Protein AF-A0A839ZF86-F1 (afdb_monomer_lite)

Secondary structure (DSSP, 8-state):
-HHHHHHHHHHHHHHHHHHHHS---HHHHHHHHHHHHHSSHHHHHHHHHHHHHHHS--HHHHHHHHHHHHHHHHHHTT--HHHHHHHHHHH-TT----TT--HHHHHHHHHHH--HHHHHHHHHHHHHTTS--GGGTTTTTS--

pLDDT: mean 74.15, std 15.45, range [38.31, 93.31]

Radius of gyration: 25.82 Å; chains: 1; bounding box: 48×34×78 Å

Sequence (144 aa):
MMMQSTRYKALLRSLFASVMQSELSASDLRLLAEELRRGRLGDELAYMVEEAASHFQDPIRETSSDLRALERLVKDKRLTKAAIQNIITSIDARSTAQEAATMRQILQEFLLSSSQRQLEKFKDIIASSGNTDPYLKGISERDK

Structure (mmCIF, N/CA/C/O backbone):
data_AF-A0A839ZF86-F1
#
_entry.id   AF-A0A839ZF86-F1
#
loop_
_atom_site.group_PDB
_atom_site.id
_atom_site.type_symbol
_atom_site.label_atom_id
_atom_site.label_alt_id
_atom_site.label_comp_id
_atom_site.label_asym_id
_atom_site.label_entity_id
_atom_site.label_seq_id
_atom_site.pdbx_PDB_ins_code
_atom_site.Cartn_x
_atom_site.Cartn_y
_atom_site.Cartn_z
_atom_site.occupancy
_atom_site.B_iso_or_equiv
_atom_site.auth_seq_id
_atom_site.auth_comp_id
_atom_site.auth_asym_id
_atom_site.auth_atom_id
_atom_site.pdbx_PDB_model_num
ATOM 1 N N . MET A 1 1 ? -9.109 17.115 -17.332 1.00 47.81 1 MET A N 1
ATOM 2 C CA . MET A 1 1 ? -8.226 16.359 -18.254 1.00 47.81 1 MET A CA 1
ATOM 3 C C . MET A 1 1 ? -6.779 16.891 -18.323 1.00 47.81 1 MET A C 1
ATOM 5 O O . MET A 1 1 ? -5.883 16.099 -18.560 1.00 47.81 1 MET A O 1
ATOM 9 N N . MET A 1 2 ? -6.491 18.178 -18.045 1.00 47.50 2 MET A N 1
ATOM 10 C CA . MET A 1 2 ? -5.113 18.726 -18.118 1.00 47.50 2 MET A CA 1
ATOM 11 C C . MET A 1 2 ? -4.121 18.212 -17.047 1.00 47.50 2 MET A C 1
ATOM 13 O O . MET A 1 2 ? -2.947 18.020 -17.365 1.00 47.50 2 MET A O 1
ATOM 17 N N . MET A 1 3 ? -4.565 17.933 -15.810 1.00 40.72 3 MET A N 1
ATOM 18 C CA . MET A 1 3 ? -3.685 17.504 -14.697 1.00 40.72 3 MET A CA 1
ATOM 19 C C . MET A 1 3 ? -3.002 16.141 -14.909 1.00 40.72 3 MET A C 1
ATOM 21 O O . MET A 1 3 ? -1.873 15.952 -14.456 1.00 40.72 3 MET A O 1
ATOM 25 N N . GLN A 1 4 ? -3.644 15.203 -15.617 1.00 53.66 4 GLN A N 1
ATOM 26 C CA . GLN A 1 4 ? -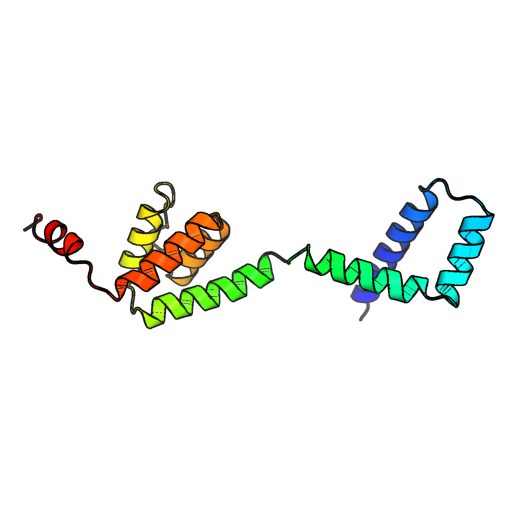3.039 13.901 -15.934 1.00 53.66 4 GLN A CA 1
ATOM 27 C C . GLN A 1 4 ? -1.828 14.054 -16.866 1.00 53.66 4 GLN A C 1
ATOM 29 O O . GLN A 1 4 ? -0.833 13.353 -16.694 1.00 53.66 4 GLN A O 1
ATOM 34 N N . SER A 1 5 ? -1.852 15.033 -17.780 1.00 64.19 5 SER A N 1
ATOM 35 C CA . SER A 1 5 ? -0.742 15.263 -18.712 1.00 64.19 5 SER A CA 1
ATOM 36 C C . SER A 1 5 ? 0.522 15.785 -18.019 1.00 64.19 5 SER A C 1
ATOM 38 O O . SER A 1 5 ? 1.629 15.441 -18.427 1.00 64.19 5 SER A O 1
ATOM 40 N N . THR A 1 6 ? 0.381 16.577 -16.949 1.00 75.38 6 THR A N 1
ATOM 41 C CA . THR A 1 6 ? 1.524 17.161 -16.231 1.00 75.38 6 THR A CA 1
ATOM 42 C C . THR A 1 6 ? 2.252 16.112 -15.398 1.00 75.38 6 THR A C 1
ATOM 44 O O . THR A 1 6 ? 3.478 16.038 -15.455 1.00 75.38 6 THR A O 1
ATOM 47 N N . ARG A 1 7 ? 1.506 15.260 -14.679 1.00 74.56 7 ARG A N 1
ATOM 48 C CA . ARG A 1 7 ? 2.078 14.135 -13.921 1.00 74.56 7 ARG A CA 1
ATOM 49 C C . ARG A 1 7 ? 2.759 13.127 -14.841 1.00 74.56 7 ARG A C 1
ATOM 51 O O . ARG A 1 7 ? 3.900 12.760 -14.591 1.00 74.56 7 ARG A O 1
ATOM 58 N N . TYR A 1 8 ? 2.104 12.764 -15.941 1.00 79.88 8 TYR A N 1
ATOM 59 C CA . TYR A 1 8 ? 2.679 11.880 -16.952 1.00 79.88 8 TYR A CA 1
ATOM 60 C C . TYR A 1 8 ? 3.992 12.433 -17.532 1.00 79.88 8 TYR A C 1
ATOM 62 O O . TYR A 1 8 ? 5.010 11.745 -17.547 1.00 79.88 8 TYR A O 1
ATOM 70 N N . LYS A 1 9 ? 4.013 13.711 -17.935 1.00 82.81 9 LYS A N 1
ATOM 71 C CA . LYS A 1 9 ? 5.230 14.366 -18.447 1.00 82.81 9 LYS A CA 1
ATOM 72 C C . LYS A 1 9 ? 6.344 14.456 -17.402 1.00 82.81 9 LYS A C 1
ATOM 74 O O . LYS A 1 9 ? 7.511 14.430 -17.776 1.00 82.81 9 LYS A O 1
ATOM 79 N N . ALA A 1 10 ? 6.013 14.600 -16.120 1.00 82.38 10 ALA A N 1
ATOM 80 C CA . ALA A 1 10 ? 7.003 14.590 -15.047 1.00 82.38 10 ALA A CA 1
ATOM 81 C C . ALA A 1 10 ? 7.634 13.199 -14.881 1.00 82.38 10 ALA A C 1
ATOM 83 O O . ALA A 1 10 ? 8.856 13.100 -14.873 1.00 82.38 10 ALA A O 1
ATOM 84 N N . LEU A 1 11 ? 6.822 12.136 -14.854 1.00 83.12 11 LEU A N 1
ATOM 85 C CA . LEU A 1 11 ? 7.303 10.750 -14.779 1.00 83.12 11 LEU A CA 1
ATOM 86 C C . LEU A 1 11 ? 8.222 10.403 -15.951 1.00 83.12 11 LEU A C 1
ATOM 88 O O . LEU A 1 11 ? 9.317 9.890 -15.742 1.00 83.12 11 LEU A O 1
ATOM 92 N N . LEU A 1 12 ? 7.820 10.763 -17.173 1.00 86.00 12 LEU A N 1
ATOM 93 C CA . LEU A 1 12 ? 8.625 10.533 -18.371 1.00 86.00 12 LEU A CA 1
ATOM 94 C C . LEU A 1 12 ? 10.000 11.219 -18.284 1.00 86.00 12 LEU A C 1
ATOM 96 O O . LEU A 1 12 ? 11.012 10.627 -18.646 1.00 86.00 12 LEU A O 1
ATOM 100 N N . ARG A 1 13 ? 10.052 12.458 -17.777 1.00 86.94 13 ARG A N 1
ATOM 101 C CA . ARG A 1 13 ? 11.319 13.181 -17.586 1.00 86.94 13 ARG A CA 1
ATOM 102 C C . ARG A 1 13 ? 12.194 12.541 -16.516 1.00 86.94 13 ARG A C 1
ATOM 104 O O . ARG A 1 13 ? 13.398 12.460 -16.723 1.00 86.94 13 ARG A O 1
ATOM 111 N N . SER A 1 14 ? 11.612 12.089 -15.409 1.00 86.81 14 SER A N 1
ATOM 112 C CA . SER A 1 14 ? 12.359 11.401 -14.352 1.00 86.81 14 SER A CA 1
ATOM 113 C C . SER A 1 14 ? 12.943 10.076 -14.841 1.00 86.81 14 SER A C 1
ATOM 115 O O . SER A 1 14 ? 14.115 9.807 -14.599 1.00 86.81 14 SER A O 1
ATOM 117 N N . LEU A 1 15 ? 12.165 9.289 -15.592 1.00 86.00 15 LEU A N 1
ATOM 118 C CA . LEU A 1 15 ? 12.644 8.052 -16.215 1.00 86.00 15 LEU A CA 1
ATOM 119 C C . LEU A 1 15 ? 13.780 8.334 -17.201 1.00 86.00 15 LEU A C 1
ATOM 121 O O . LEU A 1 15 ? 14.832 7.708 -17.124 1.00 86.00 15 LEU A O 1
ATOM 125 N N . PHE A 1 16 ? 13.611 9.328 -18.076 1.00 88.31 16 PHE A N 1
ATOM 126 C CA . PHE A 1 16 ? 14.661 9.733 -19.009 1.00 88.31 16 PHE A CA 1
ATOM 127 C C . PHE A 1 16 ? 15.935 10.191 -18.287 1.00 88.31 16 PHE A C 1
ATOM 129 O O . PHE A 1 16 ? 17.029 9.780 -18.658 1.00 88.31 16 PHE A O 1
ATOM 136 N N . ALA A 1 17 ? 15.809 10.997 -17.230 1.00 87.75 17 ALA A N 1
ATOM 137 C CA . ALA A 1 17 ? 16.952 11.437 -16.436 1.00 87.75 17 ALA A CA 1
ATOM 138 C C . ALA A 1 17 ? 17.693 10.255 -15.792 1.00 87.75 17 ALA A C 1
ATOM 140 O O . ALA A 1 17 ? 18.918 10.227 -15.826 1.00 87.75 17 ALA A O 1
ATOM 141 N N . SER A 1 18 ? 16.966 9.262 -15.270 1.00 88.06 18 SER A N 1
ATOM 142 C CA . SER A 1 18 ? 17.561 8.050 -14.697 1.00 88.06 18 SER A CA 1
ATOM 143 C C . SER A 1 18 ? 18.314 7.224 -15.744 1.00 88.06 18 SER A C 1
ATOM 145 O O . SER A 1 18 ? 19.420 6.769 -15.467 1.00 88.06 18 SER A O 1
ATOM 147 N N . VAL A 1 19 ? 17.769 7.092 -16.957 1.00 88.69 19 VAL A N 1
ATOM 148 C CA . VAL A 1 19 ? 18.461 6.440 -18.083 1.00 88.69 19 VAL A CA 1
ATOM 149 C C . VAL A 1 19 ? 19.730 7.209 -18.460 1.00 88.69 19 VAL A C 1
ATOM 151 O O . VAL A 1 19 ? 20.783 6.609 -18.634 1.00 88.69 19 VAL A O 1
ATOM 154 N N . MET A 1 20 ? 19.677 8.539 -18.530 1.00 87.50 20 MET A N 1
ATOM 155 C CA . MET A 1 20 ? 20.849 9.354 -18.880 1.00 87.50 20 MET A CA 1
ATOM 156 C C . MET A 1 20 ? 21.941 9.368 -17.802 1.00 87.50 20 MET A C 1
ATOM 158 O O . MET A 1 20 ? 23.089 9.668 -18.112 1.00 87.50 20 MET A O 1
ATOM 162 N N . GLN A 1 21 ? 21.590 9.082 -16.547 1.00 87.75 21 GLN A N 1
ATOM 163 C CA . GLN A 1 21 ? 22.540 8.955 -15.437 1.00 87.75 21 GLN A CA 1
ATOM 164 C C . GLN A 1 21 ? 23.168 7.561 -15.341 1.00 87.75 21 GLN A C 1
ATOM 166 O O . GLN A 1 21 ? 24.140 7.387 -14.611 1.00 87.75 21 GLN A O 1
ATOM 171 N N . SER A 1 22 ? 22.621 6.574 -16.050 1.00 83.94 22 SER A N 1
ATOM 172 C CA . SER A 1 22 ? 23.193 5.231 -16.101 1.00 83.94 22 SER A CA 1
ATOM 173 C C . SER A 1 22 ? 24.372 5.164 -17.076 1.00 83.94 22 SER A C 1
ATOM 175 O O . SER A 1 22 ? 24.396 5.866 -18.087 1.00 83.94 22 SER A O 1
ATOM 177 N N . GLU A 1 23 ? 25.355 4.310 -16.784 1.00 88.88 23 GLU A N 1
ATOM 178 C CA . GLU A 1 23 ? 26.550 4.102 -17.617 1.00 88.88 23 GLU A CA 1
ATOM 179 C C . GLU A 1 23 ? 26.243 3.244 -18.862 1.00 88.88 23 GLU A C 1
ATOM 181 O O . GLU A 1 23 ? 26.882 2.226 -19.118 1.00 88.88 23 GLU A O 1
ATOM 186 N N . LEU A 1 24 ? 25.224 3.626 -19.636 1.00 89.88 24 LEU A N 1
ATOM 187 C CA . LEU A 1 24 ? 24.829 2.932 -20.861 1.00 89.88 24 LEU A CA 1
ATOM 188 C C . LEU A 1 24 ? 25.635 3.423 -22.062 1.00 89.88 24 LEU A C 1
ATOM 190 O O . LEU A 1 24 ? 25.851 4.622 -22.258 1.00 89.88 24 LEU A O 1
ATOM 194 N N . SER A 1 25 ? 26.029 2.489 -22.924 1.00 93.31 25 SER A N 1
ATOM 195 C CA . SER A 1 25 ? 26.664 2.825 -24.192 1.00 93.31 25 SER A CA 1
ATOM 196 C C . SER A 1 25 ? 25.644 3.344 -25.216 1.00 93.31 25 SER A C 1
ATOM 198 O O . SER A 1 25 ? 24.432 3.149 -25.104 1.00 93.31 25 SER A O 1
ATOM 200 N N . ALA A 1 26 ? 26.132 3.968 -26.291 1.00 90.12 26 ALA A N 1
ATOM 201 C CA . ALA A 1 26 ? 25.270 4.416 -27.387 1.00 90.12 26 ALA A CA 1
ATOM 202 C C . ALA A 1 26 ? 24.517 3.258 -28.078 1.00 90.12 26 ALA A C 1
ATOM 204 O O . ALA A 1 26 ? 23.417 3.467 -28.592 1.00 90.12 26 ALA A O 1
ATOM 205 N N . SER A 1 27 ? 25.091 2.050 -28.105 1.00 93.12 27 SER A N 1
ATOM 206 C CA . SER A 1 27 ? 24.414 0.840 -28.592 1.00 93.12 27 SER A CA 1
ATOM 207 C C . SER A 1 27 ? 23.277 0.413 -27.669 1.00 93.12 27 SER A C 1
ATOM 209 O O . SER A 1 27 ? 22.195 0.105 -28.167 1.00 93.12 27 SER A O 1
ATOM 211 N N . ASP A 1 28 ? 23.473 0.484 -26.353 1.00 91.50 28 ASP A N 1
ATOM 212 C CA . ASP A 1 28 ? 22.447 0.101 -25.377 1.00 91.50 28 ASP A CA 1
ATOM 213 C C . ASP A 1 28 ? 21.262 1.067 -25.416 1.00 91.50 28 ASP A C 1
ATOM 215 O O . ASP A 1 28 ? 20.111 0.644 -25.399 1.00 91.50 28 ASP A O 1
ATOM 219 N N . LEU A 1 29 ? 21.523 2.369 -25.574 1.00 90.38 29 LEU A N 1
ATOM 220 C CA . LEU A 1 29 ? 20.468 3.374 -25.740 1.00 90.38 29 LEU A CA 1
ATOM 221 C C . LEU A 1 29 ? 19.645 3.162 -27.020 1.00 90.38 29 LEU A C 1
ATOM 223 O O . LEU A 1 29 ? 18.446 3.443 -27.041 1.00 90.38 29 LEU A O 1
ATOM 227 N N . ARG A 1 30 ? 20.268 2.666 -28.097 1.00 92.06 30 ARG A N 1
ATOM 228 C CA . ARG A 1 30 ? 19.559 2.333 -29.343 1.00 92.06 30 ARG A CA 1
ATOM 229 C C . ARG A 1 30 ? 18.691 1.093 -29.177 1.00 92.06 30 ARG A C 1
ATOM 231 O O . ARG A 1 30 ? 17.535 1.137 -29.589 1.00 92.06 30 ARG A O 1
ATOM 238 N N . LEU A 1 31 ? 19.221 0.047 -28.544 1.00 92.25 31 LEU A N 1
ATOM 239 C CA . LEU A 1 31 ? 18.465 -1.160 -28.214 1.00 92.25 31 LEU A CA 1
ATOM 240 C C . LEU A 1 31 ? 17.277 -0.825 -27.304 1.00 92.25 31 LEU A C 1
ATOM 242 O O . LEU A 1 31 ? 16.148 -1.197 -27.603 1.00 92.25 31 LEU A O 1
ATOM 246 N N . LEU A 1 32 ? 17.505 -0.025 -26.261 1.00 89.38 32 LEU A N 1
ATOM 247 C CA . LEU A 1 32 ? 16.464 0.473 -25.366 1.00 89.38 32 LEU A CA 1
ATOM 248 C C . LEU A 1 32 ? 15.358 1.210 -26.135 1.00 89.38 32 LEU A C 1
ATOM 250 O O . LEU A 1 32 ? 14.173 0.988 -25.901 1.00 89.38 32 LEU A O 1
ATOM 254 N N . ALA A 1 33 ? 15.726 2.078 -27.080 1.00 90.00 33 ALA A N 1
ATOM 255 C CA . ALA A 1 33 ? 14.759 2.808 -27.896 1.00 90.00 33 ALA A CA 1
ATOM 256 C C . ALA A 1 33 ? 13.963 1.908 -28.859 1.00 90.00 33 ALA A C 1
ATOM 258 O O . ALA A 1 33 ? 12.836 2.261 -29.214 1.00 90.00 33 ALA A O 1
ATOM 259 N N . GLU A 1 34 ? 14.538 0.794 -29.312 1.00 92.62 34 GLU A N 1
ATOM 260 C CA . GLU A 1 34 ? 13.861 -0.209 -30.136 1.00 92.62 34 GLU A CA 1
ATOM 261 C C . GLU A 1 34 ? 12.892 -1.050 -29.297 1.00 92.62 34 GLU A C 1
ATOM 263 O O . GLU A 1 34 ? 11.709 -1.143 -29.640 1.00 92.62 34 GLU A O 1
ATOM 268 N N . GLU A 1 35 ? 13.351 -1.537 -28.144 1.00 91.62 35 GLU A N 1
ATOM 269 C CA . GLU A 1 35 ? 12.550 -2.290 -27.178 1.00 91.62 35 GLU A CA 1
ATOM 270 C C . GLU A 1 35 ? 11.354 -1.481 -26.656 1.00 91.62 35 GLU A C 1
ATOM 272 O O . GLU A 1 35 ? 10.244 -2.001 -26.583 1.00 91.62 35 GLU A O 1
ATOM 277 N N . LEU A 1 36 ? 11.523 -0.180 -26.394 1.00 87.81 36 LEU A N 1
ATOM 278 C CA . LEU A 1 36 ? 10.418 0.705 -25.999 1.00 87.81 36 LEU A CA 1
ATOM 279 C C . LEU A 1 36 ? 9.375 0.930 -27.108 1.00 87.81 36 LEU A C 1
ATOM 281 O O . LEU A 1 36 ? 8.234 1.268 -26.804 1.00 87.81 36 LEU A O 1
ATOM 285 N N . ARG A 1 37 ? 9.747 0.814 -28.392 1.00 86.50 37 ARG A N 1
ATOM 286 C CA . ARG A 1 37 ? 8.822 1.057 -29.519 1.00 86.50 37 ARG A CA 1
ATOM 287 C C . ARG A 1 37 ? 8.121 -0.200 -30.009 1.00 86.50 37 ARG A C 1
ATOM 289 O O . ARG A 1 37 ? 7.027 -0.089 -30.559 1.00 86.50 37 ARG A O 1
ATOM 296 N N . ARG A 1 38 ? 8.804 -1.342 -29.959 1.00 88.06 38 ARG A N 1
ATOM 297 C CA . ARG A 1 38 ? 8.390 -2.576 -30.648 1.00 88.06 38 ARG A CA 1
ATOM 298 C C . ARG A 1 38 ? 8.628 -3.847 -29.838 1.00 88.06 38 ARG A C 1
ATOM 300 O O . ARG A 1 38 ? 8.159 -4.899 -30.261 1.00 88.06 38 ARG A O 1
ATOM 307 N N . GLY A 1 39 ? 9.377 -3.759 -28.745 1.00 86.25 39 GLY A N 1
ATOM 308 C CA . GLY A 1 39 ? 9.713 -4.892 -27.893 1.00 86.25 39 GLY A CA 1
ATOM 309 C C . GLY A 1 39 ? 8.737 -5.068 -26.736 1.00 86.25 39 GLY A C 1
ATOM 310 O O . GLY A 1 39 ? 7.658 -4.475 -26.709 1.00 86.25 39 GLY A O 1
ATOM 311 N N . ARG A 1 40 ? 9.129 -5.905 -25.772 1.00 89.50 40 ARG A N 1
ATOM 312 C CA . ARG A 1 40 ? 8.308 -6.247 -24.592 1.00 89.50 40 ARG A CA 1
ATOM 313 C C . ARG A 1 40 ? 8.677 -5.459 -23.344 1.00 89.50 40 ARG A C 1
ATOM 315 O O . ARG A 1 40 ? 7.980 -5.547 -22.339 1.00 89.50 40 ARG A O 1
ATOM 322 N N . LEU A 1 41 ? 9.737 -4.657 -23.413 1.00 88.00 41 LEU A N 1
ATOM 323 C CA . LEU A 1 41 ? 10.241 -3.897 -22.275 1.00 88.00 41 LEU A CA 1
ATOM 324 C C . LEU A 1 41 ? 9.173 -3.007 -21.626 1.00 88.00 41 LEU A C 1
ATOM 326 O O . LEU A 1 41 ? 9.170 -2.865 -20.412 1.00 88.00 41 LEU A O 1
ATOM 330 N N . GLY A 1 42 ? 8.268 -2.413 -22.411 1.00 83.81 42 GLY A N 1
ATOM 331 C CA . GLY A 1 42 ? 7.173 -1.606 -21.865 1.00 83.81 42 GLY A CA 1
ATOM 332 C C . GLY A 1 42 ? 6.243 -2.410 -20.950 1.00 83.81 42 GLY A C 1
ATOM 333 O O . GLY A 1 42 ? 5.922 -1.949 -19.855 1.00 83.81 42 GLY A O 1
ATOM 334 N N . ASP A 1 43 ? 5.873 -3.618 -21.374 1.00 83.00 43 ASP A N 1
ATOM 335 C CA . ASP A 1 43 ? 5.001 -4.519 -20.615 1.00 83.00 43 ASP A CA 1
ATOM 336 C C . ASP A 1 43 ? 5.729 -5.099 -19.392 1.00 83.00 43 ASP A C 1
ATOM 338 O 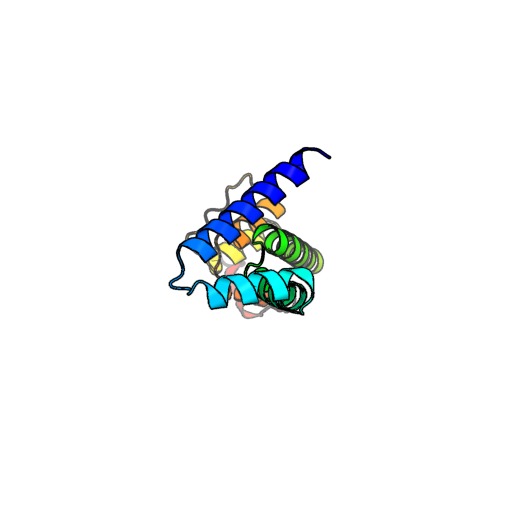O . ASP A 1 43 ? 5.171 -5.154 -18.298 1.00 83.00 43 ASP A O 1
ATOM 342 N N . GLU A 1 44 ? 7.003 -5.471 -19.543 1.00 87.31 44 GLU A N 1
ATOM 343 C CA . GLU A 1 44 ? 7.832 -5.972 -18.439 1.00 87.31 44 GLU A CA 1
ATOM 344 C C . GLU A 1 44 ? 8.092 -4.886 -17.382 1.00 87.31 44 GLU A C 1
ATOM 346 O O . GLU A 1 44 ? 7.977 -5.140 -16.183 1.00 87.31 44 GLU A O 1
ATOM 351 N N . LEU A 1 45 ? 8.364 -3.647 -17.806 1.00 85.62 45 LEU A N 1
ATOM 352 C CA . LEU A 1 45 ? 8.514 -2.503 -16.907 1.00 85.62 45 LEU A CA 1
ATOM 353 C C . LEU A 1 45 ? 7.198 -2.196 -16.183 1.00 85.62 45 LEU A C 1
ATOM 355 O O . LEU A 1 45 ? 7.221 -1.900 -14.990 1.00 85.62 45 LEU A O 1
ATOM 359 N N . ALA A 1 46 ? 6.058 -2.277 -16.876 1.00 82.94 46 ALA A N 1
ATOM 360 C CA . ALA A 1 46 ? 4.750 -2.108 -16.253 1.00 82.94 46 ALA A CA 1
ATOM 361 C C . ALA A 1 46 ? 4.527 -3.156 -15.156 1.00 82.94 46 ALA A C 1
ATOM 363 O O . ALA A 1 46 ? 4.220 -2.780 -14.028 1.00 82.94 46 ALA A O 1
ATOM 364 N N . TYR A 1 47 ? 4.797 -4.432 -15.443 1.00 82.88 47 TYR A N 1
ATOM 365 C CA . TYR A 1 47 ? 4.704 -5.513 -14.461 1.00 82.88 47 TYR A CA 1
ATOM 366 C C . TYR A 1 47 ? 5.600 -5.267 -13.237 1.00 82.88 47 TYR A C 1
ATOM 368 O O . TYR A 1 47 ? 5.144 -5.355 -12.100 1.00 82.88 47 TYR A O 1
ATOM 376 N N . MET A 1 48 ? 6.864 -4.883 -13.445 1.00 80.31 48 MET A N 1
ATOM 377 C CA . MET A 1 48 ? 7.789 -4.576 -12.346 1.00 80.31 48 MET A CA 1
ATOM 378 C C . MET A 1 48 ? 7.326 -3.386 -11.499 1.00 80.31 48 MET A C 1
ATOM 380 O O . MET A 1 48 ? 7.489 -3.395 -10.280 1.00 80.31 48 MET A O 1
ATOM 384 N N . VAL A 1 49 ? 6.769 -2.350 -12.130 1.00 81.62 49 VAL A N 1
ATOM 385 C CA . VAL A 1 49 ? 6.239 -1.175 -11.428 1.00 81.62 49 VAL A CA 1
ATOM 386 C C . VAL A 1 49 ? 4.962 -1.522 -10.667 1.00 81.62 49 VAL A C 1
ATOM 388 O O . VAL A 1 49 ? 4.784 -1.018 -9.563 1.00 81.62 49 VAL A O 1
ATOM 391 N N . GLU A 1 50 ? 4.094 -2.373 -11.209 1.00 78.38 50 GLU A N 1
ATOM 392 C CA . GLU A 1 50 ? 2.885 -2.858 -10.533 1.00 78.38 50 GLU A CA 1
ATOM 393 C C . GLU A 1 50 ? 3.228 -3.717 -9.310 1.00 78.38 50 GLU A C 1
ATOM 395 O O . GLU A 1 50 ? 2.706 -3.462 -8.223 1.00 78.38 50 GLU A O 1
ATOM 400 N N . GLU A 1 51 ? 4.174 -4.648 -9.445 1.00 77.12 51 GLU A N 1
ATOM 401 C CA . GLU A 1 51 ? 4.723 -5.425 -8.328 1.00 77.12 51 GLU A CA 1
ATOM 402 C C . GLU A 1 51 ? 5.365 -4.509 -7.278 1.00 77.12 51 GLU A C 1
ATOM 404 O O . GLU A 1 51 ? 5.052 -4.600 -6.091 1.00 77.12 51 GLU A O 1
ATOM 409 N N . ALA A 1 52 ? 6.199 -3.549 -7.688 1.00 74.81 52 ALA A N 1
ATOM 410 C CA . ALA A 1 52 ? 6.796 -2.589 -6.764 1.00 74.81 52 ALA A CA 1
ATOM 411 C C . ALA A 1 52 ? 5.726 -1.736 -6.065 1.00 74.81 52 ALA A C 1
ATOM 413 O O . ALA A 1 52 ? 5.778 -1.556 -4.852 1.00 74.81 52 ALA A O 1
ATOM 414 N N . ALA A 1 53 ? 4.723 -1.247 -6.796 1.00 70.00 53 ALA A N 1
ATOM 415 C CA . ALA A 1 53 ? 3.607 -0.485 -6.241 1.00 70.00 53 ALA A CA 1
ATOM 416 C C . ALA A 1 53 ? 2.779 -1.310 -5.248 1.00 70.00 53 ALA A C 1
ATOM 418 O O . ALA A 1 53 ? 2.278 -0.746 -4.279 1.00 70.00 53 ALA A O 1
ATOM 419 N N . SER A 1 54 ? 2.680 -2.629 -5.435 1.00 65.00 54 SER A N 1
ATOM 420 C CA . SER A 1 54 ? 2.049 -3.526 -4.462 1.00 65.00 54 SER A CA 1
ATOM 421 C C . SER A 1 54 ? 2.796 -3.562 -3.121 1.00 65.00 54 SER A C 1
ATOM 423 O O . SER A 1 54 ? 2.165 -3.681 -2.074 1.00 65.00 54 SER A O 1
ATOM 425 N N . HIS A 1 55 ? 4.120 -3.365 -3.132 1.00 62.97 55 HIS A N 1
ATOM 426 C CA . HIS A 1 55 ? 4.934 -3.212 -1.921 1.00 62.97 55 HIS A CA 1
ATOM 427 C C . HIS A 1 55 ? 4.840 -1.810 -1.311 1.00 62.97 55 HIS A C 1
ATOM 429 O O . HIS A 1 55 ? 5.017 -1.645 -0.105 1.00 62.97 55 HIS A O 1
ATOM 435 N N . PHE A 1 56 ? 4.524 -0.800 -2.120 1.00 60.41 56 PHE A N 1
ATOM 436 C CA . PHE A 1 56 ? 4.155 0.535 -1.657 1.00 60.41 56 PHE A CA 1
ATOM 437 C C . PHE A 1 56 ? 2.648 0.580 -1.370 1.00 60.41 56 PHE A C 1
ATOM 439 O O . PHE A 1 56 ? 1.907 1.352 -1.981 1.00 60.41 56 PHE A O 1
ATOM 446 N N . GLN A 1 57 ? 2.186 -0.264 -0.440 1.00 49.41 57 GLN A N 1
ATOM 447 C CA . GLN A 1 57 ? 0.843 -0.160 0.128 1.00 49.41 57 GLN A CA 1
ATOM 448 C C . GLN A 1 57 ? 0.626 1.280 0.590 1.00 49.41 57 GLN A C 1
ATOM 450 O O . GLN A 1 57 ? 1.322 1.777 1.471 1.00 49.41 57 GLN A O 1
ATOM 455 N N . ASP A 1 58 ? -0.320 1.967 -0.046 1.00 45.78 58 ASP A N 1
ATOM 456 C CA . ASP A 1 58 ? -0.742 3.309 0.330 1.00 45.78 58 ASP A CA 1
ATOM 457 C C . ASP A 1 58 ? -1.300 3.214 1.768 1.00 45.78 58 ASP A C 1
ATOM 459 O O . ASP A 1 58 ? -2.405 2.679 1.946 1.00 45.78 58 ASP A O 1
ATOM 463 N N . PRO A 1 59 ? -0.599 3.706 2.812 1.00 50.09 59 PRO A N 1
ATOM 464 C CA . PRO A 1 59 ? -1.002 3.479 4.205 1.00 50.09 59 PRO A CA 1
ATOM 465 C C . PRO A 1 59 ? -2.402 4.044 4.493 1.00 50.09 59 PRO A C 1
ATOM 467 O O . PRO A 1 59 ? -3.108 3.601 5.395 1.00 50.09 59 PRO A O 1
ATOM 470 N N . ILE A 1 60 ? -2.858 4.989 3.668 1.00 49.66 60 ILE A N 1
ATOM 471 C CA . ILE A 1 60 ? -4.176 5.620 3.750 1.00 49.66 60 ILE A CA 1
ATOM 472 C C . ILE A 1 60 ? -5.303 4.648 3.353 1.00 49.66 60 ILE A C 1
ATOM 474 O O . ILE A 1 60 ? -6.381 4.679 3.955 1.00 49.66 60 ILE A O 1
ATOM 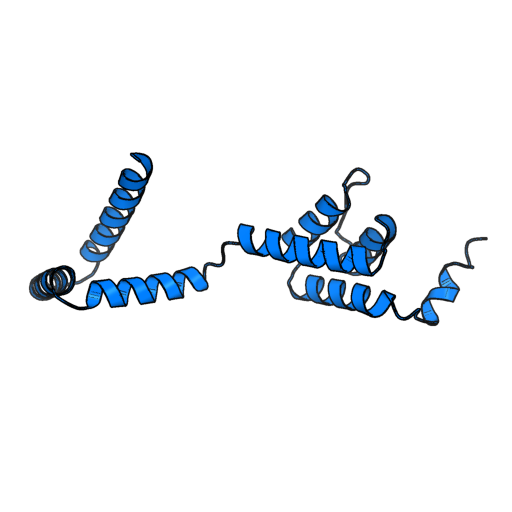478 N N . ARG A 1 61 ? -5.087 3.775 2.358 1.00 45.41 61 ARG A N 1
ATOM 479 C CA . ARG A 1 61 ? -6.107 2.806 1.923 1.00 45.41 61 ARG A CA 1
ATOM 480 C C . ARG A 1 61 ? -6.248 1.664 2.924 1.00 45.41 61 ARG A C 1
ATOM 482 O O . ARG A 1 61 ? -7.384 1.332 3.270 1.00 45.41 61 ARG A O 1
ATOM 489 N N . GLU A 1 62 ? -5.141 1.149 3.448 1.00 50.28 62 GLU A N 1
ATOM 490 C CA . GLU A 1 62 ? -5.147 0.072 4.449 1.00 50.28 62 GLU A CA 1
ATOM 491 C C . GLU A 1 62 ? -5.745 0.527 5.775 1.00 50.28 62 GLU A C 1
ATOM 493 O O . GLU A 1 62 ? -6.711 -0.080 6.234 1.00 50.28 62 GLU A O 1
ATOM 498 N N . THR A 1 63 ? -5.347 1.704 6.277 1.00 56.91 63 THR A N 1
ATOM 499 C CA . THR A 1 63 ? -5.942 2.289 7.493 1.00 56.91 63 THR A CA 1
ATOM 500 C C . THR A 1 63 ? -7.464 2.425 7.373 1.00 56.91 63 THR A C 1
ATOM 502 O O . THR A 1 63 ? -8.186 2.230 8.345 1.00 56.91 63 THR A O 1
ATOM 505 N N . SER A 1 64 ? -7.998 2.726 6.182 1.00 60.88 64 SER A N 1
ATOM 506 C CA . SER A 1 64 ? -9.448 2.860 5.982 1.00 60.88 64 SER A CA 1
ATOM 507 C C . SER A 1 64 ? -10.205 1.523 5.976 1.00 60.88 64 SER A C 1
ATOM 509 O O . SER A 1 64 ? -11.351 1.469 6.433 1.00 60.88 64 SER A O 1
ATOM 511 N N . SER A 1 65 ? -9.580 0.454 5.471 1.00 67.00 65 SER A N 1
ATOM 512 C CA . SER A 1 65 ? -10.130 -0.905 5.470 1.00 67.00 65 SER A CA 1
ATOM 513 C C . SER A 1 65 ? -10.040 -1.522 6.864 1.00 67.00 65 SER A C 1
ATOM 515 O O . SER A 1 65 ? -11.040 -2.021 7.385 1.00 67.00 65 SER A O 1
ATOM 517 N N . ASP A 1 66 ? -8.888 -1.376 7.515 1.00 73.25 66 ASP A N 1
ATOM 518 C CA . ASP A 1 66 ? -8.635 -1.867 8.867 1.00 73.25 66 ASP A CA 1
ATOM 519 C C . ASP A 1 66 ? -9.485 -1.135 9.900 1.00 73.25 66 ASP A C 1
ATOM 521 O O . ASP A 1 66 ? -10.063 -1.769 10.782 1.00 73.25 66 ASP A O 1
ATOM 525 N N . LEU A 1 67 ? -9.689 0.178 9.744 1.00 81.56 67 LEU A N 1
ATOM 526 C CA . LEU A 1 67 ? -10.606 0.932 10.599 1.00 81.56 67 LEU A CA 1
ATOM 527 C C . LEU A 1 67 ? -12.036 0.409 10.474 1.00 81.56 67 LEU A C 1
ATOM 529 O O . LEU A 1 67 ? -12.712 0.232 11.484 1.00 81.56 67 LEU A O 1
ATOM 533 N N . ARG A 1 68 ? -12.505 0.112 9.255 1.00 80.75 68 ARG A N 1
ATOM 534 C CA . ARG A 1 68 ? -13.840 -0.475 9.049 1.00 80.75 68 ARG A CA 1
ATOM 535 C C . ARG A 1 68 ? -13.940 -1.882 9.638 1.00 80.75 68 ARG A C 1
ATOM 537 O O . ARG A 1 68 ? -14.992 -2.231 10.171 1.00 80.75 68 ARG A O 1
ATOM 54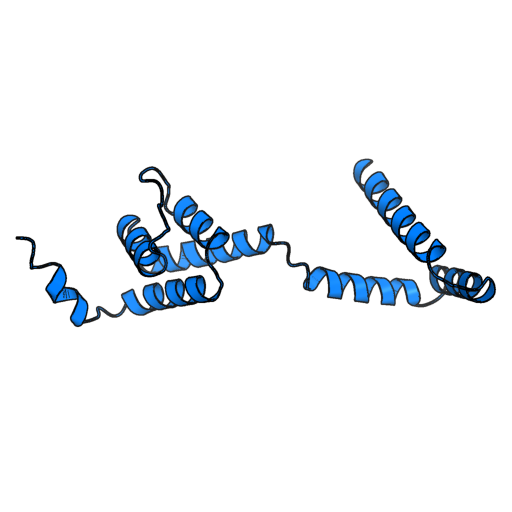4 N N . ALA A 1 69 ? -12.882 -2.685 9.543 1.00 81.88 69 ALA A N 1
ATOM 545 C CA . ALA A 1 69 ? -12.831 -4.019 10.134 1.00 81.88 69 ALA A CA 1
ATOM 546 C C . ALA A 1 69 ? -12.874 -3.958 11.671 1.00 81.88 69 ALA A C 1
ATOM 548 O O . ALA A 1 69 ? -13.675 -4.662 12.285 1.00 81.88 69 ALA A O 1
ATOM 549 N N . LEU A 1 70 ? -12.104 -3.057 12.288 1.00 82.62 70 LEU A N 1
ATOM 550 C CA . LEU A 1 70 ? -12.138 -2.817 13.733 1.00 82.62 70 LEU A CA 1
ATOM 551 C C . LEU A 1 70 ? -13.487 -2.255 14.192 1.00 82.62 70 LEU A C 1
ATOM 553 O O . LEU A 1 70 ? -14.025 -2.717 15.194 1.00 82.62 70 LEU A O 1
ATOM 557 N N . GLU A 1 71 ? -14.078 -1.312 13.452 1.00 84.50 71 GLU A N 1
ATOM 558 C CA . GLU A 1 71 ? -15.414 -0.780 13.751 1.00 84.50 71 GLU A CA 1
ATOM 559 C C . GLU A 1 71 ? -16.479 -1.884 13.750 1.00 84.50 71 GLU A C 1
ATOM 561 O O . GLU A 1 71 ? -17.372 -1.863 14.597 1.00 84.50 71 GLU A O 1
ATOM 566 N N . ARG A 1 72 ? -16.400 -2.845 12.820 1.00 83.88 72 ARG A N 1
ATOM 567 C CA . ARG A 1 72 ? -17.291 -4.016 12.803 1.00 83.88 72 ARG A CA 1
ATOM 568 C C . ARG A 1 72 ? -17.047 -4.910 14.010 1.00 83.88 72 ARG A C 1
ATOM 570 O O . ARG A 1 72 ? -17.989 -5.170 14.745 1.00 83.88 72 ARG A O 1
ATOM 577 N N . LEU A 1 73 ? -15.795 -5.282 14.272 1.00 82.19 73 LEU A N 1
ATOM 578 C CA . LEU A 1 73 ? -15.428 -6.154 15.390 1.00 82.19 73 LEU A CA 1
ATOM 579 C C . LEU A 1 73 ? -15.903 -5.593 16.744 1.00 82.19 73 LEU A C 1
ATOM 581 O O . LEU A 1 73 ? -16.482 -6.304 17.564 1.00 82.19 73 LEU A O 1
ATOM 585 N N . VAL A 1 74 ? -15.708 -4.292 16.952 1.00 83.81 74 VAL A N 1
ATOM 586 C CA . VAL A 1 74 ? -16.149 -3.567 18.149 1.00 83.81 74 VAL A CA 1
ATOM 587 C C . VAL A 1 74 ? -17.676 -3.537 18.267 1.00 83.81 74 VAL A C 1
ATOM 589 O O . VAL A 1 74 ? -18.211 -3.752 19.358 1.00 83.81 74 VAL A O 1
ATOM 592 N N . LYS A 1 75 ? -18.388 -3.291 17.156 1.00 81.94 75 LYS A N 1
ATOM 593 C CA . LYS A 1 75 ? -19.860 -3.292 17.118 1.00 81.94 75 LYS A CA 1
ATOM 594 C C . LYS A 1 75 ? -20.436 -4.680 17.385 1.00 81.94 75 LYS A C 1
ATOM 596 O O . LYS A 1 75 ? -21.374 -4.791 18.173 1.00 81.94 75 LYS A O 1
ATOM 601 N N . ASP A 1 76 ? -19.853 -5.718 16.797 1.00 82.69 76 ASP A N 1
ATOM 602 C CA . ASP A 1 76 ? -20.290 -7.108 16.957 1.00 82.69 76 ASP A CA 1
ATOM 603 C C . ASP A 1 76 ? -20.167 -7.564 18.417 1.00 82.69 76 ASP A C 1
ATOM 605 O O . ASP A 1 76 ? -21.045 -8.248 18.943 1.00 82.69 76 ASP A O 1
ATOM 609 N N . LYS A 1 77 ? -19.118 -7.113 19.114 1.00 80.38 77 LYS A N 1
ATOM 610 C CA . LYS A 1 77 ? -18.892 -7.385 20.541 1.00 80.38 77 LYS A CA 1
ATOM 611 C C . LYS A 1 77 ? -19.588 -6.405 21.491 1.00 80.38 77 LYS A C 1
ATOM 613 O O . LYS A 1 77 ? -19.445 -6.543 22.702 1.00 80.38 77 LYS A O 1
ATOM 618 N N . ARG A 1 78 ? -20.357 -5.439 20.970 1.00 81.62 78 ARG A N 1
ATOM 619 C CA . ARG A 1 78 ? -21.088 -4.413 21.743 1.00 81.62 78 ARG A CA 1
ATOM 620 C C . ARG A 1 78 ? -20.212 -3.679 22.769 1.00 81.62 78 ARG A C 1
ATOM 622 O O . ARG A 1 78 ? -20.674 -3.350 23.861 1.00 81.62 78 ARG A O 1
ATOM 629 N N . LEU A 1 79 ? -18.948 -3.423 22.433 1.00 82.00 79 LEU A N 1
ATOM 630 C CA . LEU A 1 79 ? -18.028 -2.755 23.352 1.00 82.00 79 LEU A CA 1
ATOM 631 C C . LEU A 1 79 ? -18.363 -1.266 23.470 1.00 82.00 79 LEU A C 1
ATOM 633 O O . LEU A 1 79 ? -18.618 -0.579 22.480 1.00 82.00 79 LEU A O 1
ATOM 637 N N . THR A 1 80 ? -18.346 -0.753 24.699 1.00 83.81 80 THR A N 1
ATOM 638 C CA . THR A 1 80 ? -18.519 0.678 24.961 1.00 83.81 80 THR A CA 1
ATOM 639 C C . THR A 1 80 ? -17.223 1.436 24.675 1.00 83.81 80 THR A C 1
ATOM 641 O O . THR A 1 80 ? -16.130 0.869 24.712 1.00 83.81 80 THR A O 1
ATOM 644 N N . LYS A 1 81 ? -17.321 2.752 24.446 1.00 81.69 81 LYS A N 1
ATOM 645 C CA . LYS A 1 81 ? -16.152 3.638 24.292 1.00 81.69 81 LYS A CA 1
ATOM 646 C C . LYS A 1 81 ? -15.147 3.472 25.443 1.00 81.69 81 LYS A C 1
ATOM 648 O O . LYS A 1 81 ? -13.953 3.365 25.186 1.00 81.69 81 LYS A O 1
ATOM 653 N N . ALA A 1 82 ? -15.640 3.393 26.682 1.00 80.94 82 ALA A N 1
ATOM 654 C CA . ALA A 1 82 ? -14.807 3.206 27.870 1.00 80.94 82 ALA A CA 1
ATOM 655 C C . ALA A 1 82 ? -14.080 1.850 27.866 1.00 80.94 82 ALA A C 1
ATOM 657 O O . ALA A 1 82 ? -12.894 1.783 28.175 1.00 80.94 82 ALA A O 1
ATOM 658 N N . ALA A 1 83 ? -14.755 0.773 27.448 1.00 82.00 83 ALA A N 1
ATOM 659 C CA . ALA A 1 83 ? -14.132 -0.545 27.338 1.00 82.00 83 ALA A CA 1
ATOM 660 C C . ALA A 1 83 ? -12.999 -0.556 26.299 1.00 82.00 83 ALA A C 1
ATOM 662 O O . ALA A 1 83 ? -11.931 -1.099 26.559 1.00 82.00 83 ALA A O 1
ATOM 663 N N . ILE A 1 84 ? -13.201 0.093 25.149 1.00 83.81 84 ILE A N 1
ATOM 664 C CA . ILE A 1 84 ? -12.182 0.205 24.094 1.00 83.81 84 ILE A CA 1
ATOM 665 C C . ILE A 1 84 ? -10.962 0.979 24.597 1.00 83.81 84 ILE A C 1
ATOM 667 O O . ILE A 1 84 ? -9.837 0.531 24.394 1.00 83.81 84 ILE A O 1
ATOM 671 N N . GLN A 1 85 ? -11.179 2.106 25.281 1.00 82.94 85 GLN A N 1
ATOM 672 C CA . GLN A 1 85 ? -10.097 2.895 25.873 1.00 82.94 85 GLN A CA 1
ATOM 673 C C . GLN A 1 85 ? -9.300 2.072 26.885 1.00 82.94 85 GLN A C 1
ATOM 675 O O . GLN A 1 85 ? -8.082 2.021 26.781 1.00 82.94 85 GLN A O 1
ATOM 680 N N . ASN A 1 86 ? -9.972 1.345 27.781 1.00 81.50 86 ASN A N 1
ATOM 681 C CA . ASN A 1 86 ? -9.303 0.482 28.755 1.00 81.50 86 ASN A CA 1
ATOM 682 C C . ASN A 1 86 ? -8.454 -0.609 28.085 1.00 81.50 86 ASN A C 1
ATOM 684 O O . ASN A 1 86 ? -7.331 -0.865 28.518 1.00 81.50 86 ASN A O 1
ATOM 688 N N . ILE A 1 87 ? -8.957 -1.228 27.010 1.00 83.81 87 ILE A N 1
ATOM 689 C CA . ILE A 1 87 ? -8.191 -2.220 26.243 1.00 83.81 87 ILE A CA 1
ATOM 690 C C . ILE A 1 87 ? -6.958 -1.559 25.617 1.00 83.81 87 ILE A C 1
ATOM 692 O O . ILE A 1 87 ? -5.856 -2.085 25.763 1.00 83.81 87 ILE A O 1
ATOM 696 N N . ILE A 1 88 ? -7.108 -0.398 24.975 1.00 84.00 88 ILE A N 1
ATOM 697 C CA . ILE A 1 88 ? -5.985 0.327 24.365 1.00 84.00 88 ILE A CA 1
ATOM 698 C C . ILE A 1 88 ? -4.946 0.703 25.425 1.00 84.00 88 ILE A C 1
ATOM 700 O O . ILE A 1 88 ? -3.773 0.391 25.247 1.00 84.00 88 ILE A O 1
ATOM 704 N N . THR A 1 89 ? -5.359 1.271 26.559 1.00 81.81 89 THR A N 1
ATOM 705 C CA . THR A 1 89 ? -4.461 1.625 27.669 1.00 81.81 89 THR A CA 1
ATOM 706 C C . THR A 1 89 ? -3.747 0.402 28.253 1.00 81.81 89 THR A C 1
ATOM 708 O O . THR A 1 89 ? -2.586 0.496 28.644 1.00 81.81 89 THR A O 1
ATOM 711 N N . SER A 1 90 ? -4.390 -0.772 28.269 1.00 80.50 90 SER A N 1
ATOM 712 C CA . SER A 1 90 ? -3.757 -2.027 28.714 1.00 80.50 90 SER A CA 1
ATOM 713 C C . SER A 1 90 ? -2.680 -2.556 27.753 1.00 80.50 90 SER A C 1
ATOM 715 O O . SER A 1 90 ? -1.800 -3.323 28.153 1.00 80.50 90 SER A O 1
ATOM 717 N N . ILE A 1 91 ? -2.748 -2.170 26.476 1.00 81.56 91 ILE A N 1
ATOM 718 C CA . ILE A 1 91 ? -1.791 -2.550 25.429 1.00 81.56 91 ILE A CA 1
ATOM 719 C C . ILE A 1 91 ? -0.690 -1.496 25.295 1.00 81.56 91 ILE A C 1
ATOM 721 O O . ILE A 1 91 ? 0.466 -1.848 25.051 1.00 81.56 91 ILE A O 1
ATOM 725 N N . ASP A 1 92 ? -1.042 -0.225 25.468 1.00 73.81 92 ASP A N 1
ATOM 726 C CA . ASP A 1 92 ? -0.141 0.912 25.404 1.00 73.81 92 ASP A CA 1
ATOM 727 C C . ASP A 1 92 ? -0.492 1.962 26.469 1.00 73.81 92 ASP A C 1
ATOM 729 O O . ASP A 1 92 ? -1.410 2.773 26.319 1.00 73.81 92 ASP A O 1
ATOM 733 N N . ALA A 1 93 ? 0.301 1.979 27.541 1.00 58.28 93 ALA A N 1
ATOM 734 C CA . ALA A 1 93 ? 0.151 2.910 28.656 1.00 58.28 93 ALA A CA 1
ATOM 735 C C . ALA A 1 93 ? 0.431 4.380 28.279 1.00 58.28 93 ALA A C 1
ATOM 737 O O . ALA A 1 93 ? 0.158 5.273 29.080 1.00 58.28 93 ALA A O 1
ATOM 738 N N . ARG A 1 94 ? 0.986 4.652 27.087 1.00 60.12 94 ARG A N 1
ATOM 739 C CA . ARG A 1 94 ? 1.216 6.016 26.581 1.00 60.12 94 ARG A CA 1
ATOM 740 C C . ARG A 1 94 ? 0.038 6.555 25.773 1.00 60.12 94 ARG A C 1
ATOM 742 O O . ARG A 1 94 ? 0.047 7.733 25.427 1.00 60.12 94 ARG A O 1
ATOM 749 N N . SER A 1 95 ? -0.963 5.724 25.479 1.00 58.88 95 SER A N 1
ATOM 750 C CA . SER A 1 95 ? -2.136 6.132 24.714 1.00 58.88 95 SER A CA 1
ATOM 751 C C . SER A 1 95 ? -3.065 7.007 25.559 1.00 58.88 95 SER A C 1
ATOM 753 O O . SER A 1 95 ? -3.972 6.520 26.236 1.00 58.88 95 SER A O 1
ATOM 755 N N . THR A 1 96 ? -2.872 8.321 25.489 1.00 54.53 96 THR A N 1
ATOM 756 C CA . THR A 1 96 ? -3.790 9.329 26.029 1.00 54.53 96 THR A CA 1
ATOM 757 C C . THR A 1 96 ? -4.879 9.647 25.007 1.00 54.53 96 THR A C 1
ATOM 759 O O . THR A 1 96 ? -4.876 10.694 24.364 1.00 54.53 96 THR A O 1
ATOM 762 N N . ALA A 1 97 ? -5.839 8.733 24.845 1.00 54.34 97 ALA A N 1
ATOM 763 C CA . ALA A 1 97 ? -7.033 9.033 24.061 1.00 54.34 97 ALA A CA 1
ATOM 764 C C . ALA A 1 97 ? -7.769 10.219 24.711 1.00 54.34 97 ALA A C 1
ATOM 766 O O . ALA A 1 97 ? -8.159 10.144 25.877 1.00 54.34 97 ALA A O 1
ATOM 767 N N . GLN A 1 98 ? -7.950 11.316 23.972 1.00 58.53 98 GLN A N 1
ATOM 768 C CA . GLN A 1 98 ? -8.629 12.506 24.488 1.00 58.53 98 GLN A CA 1
ATOM 769 C C . GLN A 1 98 ? -10.069 12.163 24.907 1.00 58.53 98 GLN A C 1
ATOM 771 O O . GLN A 1 98 ? -10.802 11.490 24.178 1.00 58.53 98 GLN A O 1
ATOM 776 N N . GLU A 1 99 ? -10.506 12.659 26.066 1.00 56.25 99 GLU A N 1
ATOM 777 C CA . GLU A 1 99 ? -11.833 12.391 26.649 1.00 56.25 99 GLU A CA 1
ATOM 778 C C . GLU A 1 99 ? -12.989 12.709 25.673 1.00 56.25 99 GLU A C 1
ATOM 780 O O . GLU A 1 99 ? -14.004 12.006 25.631 1.00 56.25 99 GLU A O 1
ATOM 785 N N . ALA A 1 100 ? -12.790 13.699 24.794 1.00 57.69 100 ALA A N 1
ATOM 786 C CA . ALA A 1 100 ? -13.751 14.153 23.788 1.00 57.69 100 ALA A CA 1
ATOM 787 C C . ALA A 1 100 ? -13.754 13.356 22.460 1.00 57.69 100 ALA A C 1
ATOM 789 O O . ALA A 1 100 ? -14.609 13.606 21.610 1.00 57.69 100 ALA A O 1
ATOM 790 N N . ALA A 1 101 ? -12.858 12.385 22.256 1.00 70.50 101 ALA A N 1
ATOM 791 C CA . ALA A 1 101 ? -12.759 11.659 20.986 1.00 70.50 101 ALA A CA 1
ATOM 792 C C . ALA A 1 101 ? -13.929 10.675 20.770 1.00 70.50 101 ALA A C 1
ATOM 794 O O . ALA A 1 101 ? -14.380 9.984 21.687 1.00 70.50 101 ALA A O 1
ATOM 795 N N . THR A 1 102 ? -14.439 10.578 19.545 1.00 80.31 102 THR A N 1
ATOM 796 C CA . THR A 1 102 ? -15.412 9.546 19.146 1.00 80.31 102 THR A CA 1
ATOM 797 C C . THR A 1 102 ? -14.752 8.165 19.090 1.00 80.31 102 THR A C 1
ATOM 799 O O . THR A 1 102 ? -13.544 8.048 18.908 1.00 80.31 102 THR A O 1
ATOM 802 N N . MET A 1 103 ? -15.543 7.091 19.179 1.00 79.44 103 MET A N 1
ATOM 803 C CA . MET A 1 103 ? -15.040 5.712 19.048 1.00 79.44 103 MET A CA 1
ATOM 804 C C . MET A 1 103 ? -14.216 5.502 17.767 1.00 79.44 103 MET A C 1
ATOM 806 O O . MET A 1 103 ? -13.171 4.863 17.797 1.00 79.44 103 MET A O 1
ATOM 810 N N . ARG A 1 104 ? -14.667 6.085 16.651 1.00 81.19 104 ARG A N 1
ATOM 811 C CA . ARG A 1 104 ? -13.953 6.044 15.373 1.00 81.19 104 ARG A CA 1
ATOM 812 C C . ARG A 1 104 ? -12.595 6.739 15.453 1.00 81.19 104 ARG A C 1
ATOM 814 O O . ARG A 1 104 ? -11.619 6.188 14.964 1.00 81.19 104 ARG A O 1
ATOM 821 N N . GLN A 1 105 ? -12.539 7.921 16.066 1.00 78.69 105 GLN A N 1
ATOM 822 C CA . GLN A 1 105 ? -11.289 8.663 16.249 1.00 78.69 105 GLN A CA 1
ATOM 823 C C . GLN A 1 105 ? -10.307 7.888 17.129 1.00 78.69 105 GLN A C 1
ATOM 825 O O . GLN A 1 105 ? -9.151 7.767 16.758 1.00 78.69 105 GLN A O 1
ATOM 830 N N . ILE A 1 106 ? -10.785 7.265 18.210 1.00 81.75 106 ILE A N 1
ATOM 831 C CA . ILE A 1 106 ? -9.957 6.431 19.096 1.00 81.75 106 ILE A CA 1
ATOM 832 C C . ILE A 1 106 ? -9.347 5.245 18.337 1.00 81.75 106 ILE A C 1
ATOM 834 O O . ILE A 1 106 ? -8.152 4.990 18.441 1.00 81.75 106 ILE A O 1
ATOM 838 N N . LEU A 1 107 ? -10.149 4.528 17.541 1.00 83.88 107 LEU A N 1
ATOM 839 C CA . LEU A 1 107 ? -9.659 3.401 16.738 1.00 83.88 107 LEU A CA 1
ATOM 840 C C . LEU A 1 107 ? -8.701 3.852 15.630 1.00 83.88 107 LEU A C 1
ATOM 842 O O . LEU A 1 107 ? -7.737 3.154 15.332 1.00 83.88 107 LEU A O 1
ATOM 846 N N . GLN A 1 108 ? -8.955 5.013 15.026 1.00 82.62 108 GLN A N 1
ATOM 847 C CA . GLN A 1 108 ? -8.091 5.587 13.999 1.00 82.62 108 GLN A CA 1
ATOM 848 C C . GLN A 1 108 ? -6.742 6.030 14.579 1.00 82.62 108 GLN A C 1
ATOM 850 O O . GLN A 1 108 ? -5.706 5.719 14.001 1.00 82.62 108 GLN A O 1
ATOM 855 N N . GLU A 1 109 ? -6.737 6.715 15.722 1.00 79.19 109 GLU A N 1
ATOM 856 C CA . GLU A 1 109 ? -5.515 7.099 16.437 1.00 79.19 109 GLU A CA 1
ATOM 857 C C . GLU A 1 109 ? -4.716 5.867 16.864 1.00 79.19 109 GLU A C 1
ATOM 859 O O . GLU A 1 109 ? -3.497 5.830 16.689 1.00 79.19 109 GLU A O 1
ATOM 864 N N . PHE A 1 110 ? -5.398 4.827 17.348 1.00 80.81 110 PHE A N 1
ATOM 865 C CA . PHE A 1 110 ? -4.760 3.563 17.692 1.00 80.81 110 PHE A CA 1
ATOM 866 C C . PHE A 1 110 ? -4.139 2.888 16.464 1.00 80.81 110 PHE A C 1
ATOM 868 O O . PHE A 1 110 ? -2.978 2.502 16.514 1.00 80.81 110 PHE A O 1
ATOM 875 N N . LEU A 1 111 ? -4.845 2.804 15.333 1.00 81.25 1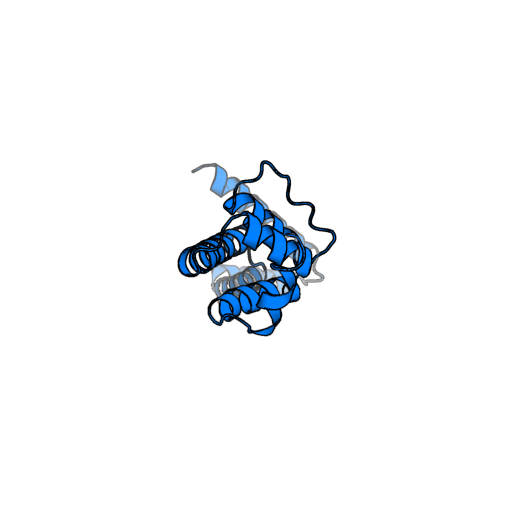11 LEU A N 1
ATOM 876 C CA . LEU A 1 111 ? -4.293 2.246 14.090 1.00 81.25 111 LEU A CA 1
ATOM 877 C C . LEU A 1 111 ? -3.054 2.998 13.593 1.00 81.25 111 LEU A C 1
ATOM 879 O O . LEU A 1 111 ? -2.123 2.375 13.102 1.00 81.25 111 LEU A O 1
ATOM 883 N N . LEU A 1 112 ? -3.039 4.326 13.724 1.00 76.94 112 LEU A N 1
ATOM 884 C CA . LEU A 1 112 ? -1.927 5.155 13.256 1.00 76.94 112 LEU A CA 1
ATOM 885 C C . LEU A 1 112 ? -0.699 5.106 14.175 1.00 76.94 112 LEU A C 1
ATOM 887 O O . LEU A 1 112 ? 0.412 5.349 13.711 1.00 76.94 112 LEU A O 1
ATOM 891 N N . SER A 1 113 ? -0.892 4.844 15.469 1.00 76.56 113 SER A N 1
ATOM 892 C CA . SER A 1 113 ? 0.181 4.867 16.475 1.00 76.56 113 SER A CA 1
ATOM 893 C C . SER A 1 113 ? 0.662 3.481 16.911 1.00 76.56 113 SER A C 1
ATOM 895 O O . SER A 1 113 ? 1.766 3.360 17.442 1.00 76.56 113 SER A O 1
ATOM 897 N N . SER A 1 114 ? -0.137 2.434 16.692 1.00 75.75 114 SER A N 1
ATOM 898 C CA . SER A 1 114 ? 0.172 1.076 17.135 1.00 75.75 114 SER A CA 1
ATOM 899 C C . SER A 1 114 ? 1.038 0.303 16.138 1.00 75.75 114 SER A C 1
ATOM 901 O O . SER A 1 114 ? 0.912 0.409 14.922 1.00 75.75 114 SER A O 1
ATOM 903 N N . SER A 1 115 ? 1.926 -0.531 16.671 1.00 80.19 115 SER A N 1
ATOM 904 C CA . SER A 1 115 ? 2.611 -1.570 15.901 1.00 80.19 115 SER A CA 1
ATOM 905 C C . SER A 1 115 ? 1.662 -2.723 15.557 1.00 80.19 115 SER A C 1
ATOM 907 O O . SER A 1 115 ? 0.709 -2.995 16.291 1.00 80.19 115 SER A O 1
ATOM 909 N N . GLN A 1 116 ? 1.988 -3.504 14.520 1.00 76.06 116 GLN A N 1
ATOM 910 C CA . GLN A 1 116 ? 1.217 -4.700 14.145 1.00 76.06 116 GLN A CA 1
ATOM 911 C C . GLN A 1 116 ? 0.981 -5.649 15.333 1.00 76.06 116 GLN A C 1
ATOM 913 O O . GLN A 1 116 ? -0.107 -6.190 15.503 1.00 76.06 116 GLN A O 1
ATOM 918 N N . ARG A 1 117 ? 1.979 -5.817 16.210 1.00 78.06 117 ARG A N 1
ATOM 919 C CA . ARG A 1 117 ? 1.873 -6.674 17.401 1.00 78.06 117 ARG A CA 1
ATOM 920 C C . ARG A 1 117 ? 0.838 -6.160 18.408 1.00 78.06 117 ARG A C 1
ATOM 922 O O . ARG A 1 117 ? 0.158 -6.960 19.045 1.00 78.06 117 ARG A O 1
ATOM 929 N N . GLN A 1 118 ? 0.734 -4.844 18.577 1.00 81.00 118 GLN A N 1
ATOM 930 C CA . GLN A 1 118 ? -0.268 -4.221 19.446 1.00 81.00 118 GLN A CA 1
ATOM 931 C C . GLN A 1 118 ? -1.667 -4.322 18.829 1.00 81.00 118 GLN A C 1
ATOM 933 O O . GLN A 1 118 ? -2.624 -4.598 19.551 1.00 81.00 118 GLN A O 1
ATOM 938 N N . LEU A 1 119 ? -1.775 -4.171 17.506 1.00 83.38 119 LEU A N 1
ATOM 939 C CA . LEU A 1 119 ? -3.025 -4.333 16.769 1.00 83.38 119 LEU A CA 1
ATOM 940 C C . LEU A 1 119 ? -3.566 -5.770 16.846 1.00 83.38 119 LEU A C 1
ATOM 942 O O . LEU A 1 119 ? -4.751 -5.960 17.113 1.00 83.38 119 LEU A O 1
ATOM 946 N N . GLU A 1 120 ? -2.715 -6.781 16.674 1.00 81.69 120 GLU A N 1
ATOM 947 C CA . GLU A 1 120 ? -3.123 -8.184 16.835 1.00 81.69 120 GLU A CA 1
ATOM 948 C C . GLU A 1 120 ? -3.541 -8.482 18.280 1.00 81.69 120 GLU A C 1
ATOM 950 O O . GLU A 1 120 ? -4.621 -9.020 18.509 1.00 81.69 120 GLU A O 1
ATOM 955 N N . LYS A 1 121 ? -2.788 -7.994 19.277 1.00 83.19 121 LYS A N 1
ATOM 956 C CA . LYS A 1 121 ? -3.176 -8.124 20.692 1.00 83.19 121 LYS A CA 1
ATOM 957 C C . LYS A 1 121 ? -4.528 -7.461 20.994 1.00 83.19 121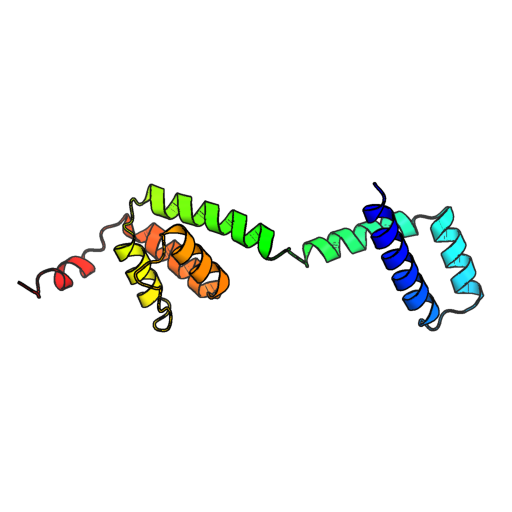 LYS A C 1
ATOM 959 O O . LYS A 1 121 ? -5.303 -7.973 21.797 1.00 83.19 121 LYS A O 1
ATOM 964 N N . PHE A 1 122 ? -4.829 -6.330 20.356 1.00 86.06 122 PHE A N 1
ATOM 965 C CA . PHE A 1 122 ? -6.126 -5.662 20.472 1.00 86.06 122 PHE A CA 1
ATOM 966 C C . PHE A 1 122 ? -7.257 -6.524 19.907 1.00 86.06 122 PHE A C 1
ATOM 968 O O . PHE A 1 122 ? -8.269 -6.728 20.582 1.00 86.06 122 PHE A O 1
ATOM 975 N N . LYS A 1 123 ? -7.071 -7.083 18.706 1.00 84.81 123 LYS A N 1
ATOM 976 C CA . LYS A 1 123 ? -8.032 -8.010 18.092 1.00 84.81 123 LYS A CA 1
ATOM 977 C C . LYS A 1 123 ? -8.243 -9.253 18.960 1.00 84.81 123 LYS A C 1
ATOM 979 O O . LYS A 1 123 ? -9.393 -9.632 19.169 1.00 84.81 123 LYS A O 1
ATOM 984 N N . ASP A 1 124 ? -7.180 -9.815 19.532 1.00 83.56 124 ASP A N 1
ATOM 985 C CA . ASP A 1 124 ? -7.242 -10.983 20.418 1.00 83.56 124 ASP A CA 1
ATOM 986 C C . ASP A 1 124 ? -8.056 -10.708 21.688 1.00 83.56 124 ASP A C 1
ATOM 988 O O . ASP A 1 124 ? -8.913 -11.511 22.066 1.00 83.56 124 ASP A O 1
ATOM 992 N N . ILE A 1 125 ? -7.852 -9.555 22.337 1.00 83.88 125 ILE A N 1
ATOM 993 C CA . ILE A 1 125 ? -8.614 -9.167 23.537 1.00 83.88 125 ILE A CA 1
ATOM 994 C C . ILE A 1 125 ? -10.093 -8.945 23.193 1.00 83.88 125 ILE A C 1
ATOM 996 O O . ILE A 1 125 ? -10.980 -9.350 23.951 1.00 83.88 125 ILE A O 1
ATOM 1000 N N . ILE A 1 126 ? -10.398 -8.355 22.034 1.00 83.62 126 ILE A N 1
ATOM 1001 C CA . ILE A 1 126 ? -11.787 -8.171 21.588 1.00 83.62 126 ILE A CA 1
ATOM 1002 C C . ILE A 1 126 ? -12.443 -9.509 21.218 1.00 83.62 126 ILE A C 1
ATOM 1004 O O . ILE A 1 126 ? -13.606 -9.756 21.545 1.00 83.62 126 ILE A O 1
ATOM 1008 N N . ALA A 1 127 ? -11.712 -10.410 20.565 1.00 79.06 127 ALA A N 1
ATOM 1009 C CA . ALA A 1 127 ? -12.202 -11.748 20.257 1.00 79.06 127 ALA A CA 1
ATOM 1010 C C . ALA A 1 127 ? -12.512 -12.527 21.547 1.00 79.06 127 ALA A C 1
ATOM 1012 O O . ALA A 1 127 ? -13.585 -13.135 21.658 1.00 79.06 127 ALA A O 1
ATOM 1013 N N . SER A 1 128 ? -11.621 -12.415 22.537 1.00 72.38 128 SER A N 1
ATOM 1014 C CA . SER A 1 128 ? -11.683 -13.109 23.827 1.00 72.38 128 SER A CA 1
ATOM 1015 C C . SER A 1 128 ? -12.698 -12.516 24.802 1.00 72.38 128 SER A C 1
ATOM 1017 O O . SER A 1 128 ? -13.228 -13.249 25.623 1.00 72.38 128 SER A O 1
ATOM 1019 N N . SER A 1 129 ? -13.067 -11.239 24.682 1.00 62.88 129 SER A N 1
ATOM 1020 C CA . SER A 1 129 ? -14.058 -10.588 25.564 1.00 62.88 129 SER A CA 1
ATOM 1021 C C . SER A 1 129 ? -15.507 -11.064 25.361 1.00 62.88 129 SER A C 1
ATOM 1023 O O . SER A 1 129 ? -16.402 -10.645 26.090 1.00 62.88 129 SER A O 1
ATOM 1025 N N . GLY A 1 130 ? -15.745 -11.993 24.423 1.00 51.50 130 GLY A N 1
ATOM 1026 C CA . GLY A 1 130 ? -16.978 -12.793 24.357 1.00 51.50 130 GLY A CA 1
ATOM 1027 C C . GLY A 1 130 ? -16.976 -14.043 25.249 1.00 51.50 130 GLY A C 1
ATOM 1028 O O . GLY A 1 130 ? -18.034 -14.624 25.466 1.00 51.50 130 GLY A O 1
ATOM 1029 N N . ASN A 1 131 ? -15.817 -14.441 25.775 1.00 44.91 131 ASN A N 1
ATOM 1030 C CA . ASN A 1 131 ? -15.689 -15.394 26.866 1.00 44.91 131 ASN A CA 1
ATOM 1031 C C . ASN A 1 131 ? -15.413 -14.568 28.117 1.00 44.91 131 ASN A C 1
ATOM 1033 O O . ASN A 1 131 ? -14.318 -14.045 28.297 1.00 44.91 131 ASN A O 1
ATOM 1037 N N . THR A 1 132 ? -16.424 -14.404 28.966 1.00 42.88 132 THR A N 1
ATOM 1038 C CA . THR A 1 132 ? -16.254 -13.878 30.323 1.00 42.88 132 THR A CA 1
ATOM 1039 C C . THR A 1 132 ? -15.173 -14.678 31.035 1.00 42.88 132 THR A C 1
ATOM 1041 O O . THR A 1 132 ? -15.437 -15.765 31.545 1.00 42.88 132 THR A O 1
ATOM 1044 N N . ASP A 1 133 ? -13.959 -14.138 31.037 1.00 41.94 133 ASP A N 1
ATOM 1045 C CA . ASP A 1 133 ? -12.845 -14.654 31.806 1.00 41.94 133 ASP A CA 1
ATOM 1046 C C . ASP A 1 133 ? -13.229 -14.569 33.301 1.00 41.94 133 ASP A C 1
ATOM 1048 O O . ASP A 1 133 ? -13.479 -13.467 33.811 1.00 41.94 133 ASP A O 1
ATOM 1052 N N . PRO A 1 134 ? -13.330 -15.708 34.015 1.00 49.31 134 PRO A N 1
ATOM 1053 C CA . PRO A 1 134 ? -13.690 -15.743 35.430 1.00 49.31 134 PRO A CA 1
ATOM 1054 C C . PRO A 1 134 ? -12.740 -14.933 36.324 1.00 49.31 134 PRO A C 1
ATOM 1056 O O . PRO A 1 134 ? -13.133 -14.558 37.430 1.00 49.31 134 PRO A O 1
ATOM 1059 N N . TYR A 1 135 ? -11.521 -14.628 35.866 1.00 48.78 135 TYR A N 1
ATOM 1060 C CA . TYR A 1 135 ? -10.517 -13.902 36.644 1.00 48.78 135 TYR A CA 1
ATOM 1061 C C . TYR A 1 135 ? -10.749 -12.381 36.696 1.00 48.78 135 TYR A C 1
ATOM 1063 O O . TYR A 1 135 ? -10.175 -11.713 37.555 1.00 48.78 135 TYR A O 1
ATOM 1071 N N . LEU A 1 136 ? -11.633 -11.821 35.858 1.00 44.59 136 LEU A N 1
ATOM 1072 C CA . LEU A 1 136 ? -11.954 -10.383 35.860 1.00 44.59 136 LEU A CA 1
ATOM 1073 C C . LEU A 1 136 ? -13.121 -9.994 36.784 1.00 44.59 136 LEU A C 1
ATOM 1075 O O . LEU A 1 136 ? -13.317 -8.807 37.040 1.00 44.59 136 LEU A O 1
ATOM 1079 N N . LYS A 1 137 ? -13.869 -10.956 37.349 1.00 44.34 137 LYS A N 1
ATOM 1080 C CA . LYS A 1 137 ? -14.972 -10.649 38.284 1.00 44.34 137 LYS A CA 1
ATOM 1081 C C . LYS A 1 137 ? -14.500 -10.061 39.620 1.00 44.34 137 LYS A C 1
ATOM 1083 O O . LYS A 1 137 ? -15.211 -9.257 40.207 1.00 44.34 137 LYS A O 1
ATOM 1088 N N . GLY A 1 138 ? -13.301 -10.416 40.084 1.00 38.31 138 GLY A N 1
ATOM 1089 C CA . GLY A 1 138 ? -12.812 -10.028 41.415 1.00 38.31 138 GLY A CA 1
ATOM 1090 C C . GLY A 1 138 ? -12.315 -8.583 41.550 1.00 38.31 138 GLY A C 1
ATOM 1091 O O . GLY A 1 138 ? -12.080 -8.135 42.670 1.00 38.31 138 GLY A O 1
ATOM 1092 N N . ILE A 1 139 ? -12.137 -7.849 40.445 1.00 49.00 139 ILE A N 1
ATOM 1093 C CA . ILE A 1 139 ? -11.641 -6.459 40.483 1.00 49.00 139 ILE A CA 1
ATOM 1094 C C . ILE A 1 139 ? -12.808 -5.461 40.557 1.00 49.00 139 ILE A C 1
ATOM 1096 O O . ILE A 1 139 ? -12.678 -4.417 41.184 1.00 49.00 139 ILE A O 1
ATOM 1100 N N . SER A 1 140 ? -13.979 -5.795 40.003 1.00 42.06 140 SER A N 1
ATOM 1101 C CA . SER A 1 140 ? -15.152 -4.904 39.998 1.00 42.06 140 SER A CA 1
ATOM 1102 C C . SER A 1 140 ? -15.933 -4.853 41.319 1.00 42.06 140 SER A C 1
ATOM 1104 O O . SER A 1 140 ? -16.804 -4.000 41.463 1.00 42.06 140 SER A O 1
ATOM 1106 N N . GLU A 1 141 ? -15.642 -5.732 42.282 1.00 44.62 141 GLU A N 1
ATOM 1107 C CA . GLU A 1 141 ? -16.342 -5.782 43.579 1.00 44.62 141 GLU A CA 1
ATOM 1108 C C . GLU A 1 141 ? -15.557 -5.148 44.740 1.00 44.62 141 GLU A C 1
ATOM 1110 O O . GLU A 1 141 ? -16.077 -5.084 45.849 1.00 44.62 141 GLU A O 1
ATOM 1115 N N . ARG A 1 142 ? -14.330 -4.653 44.516 1.00 44.03 142 ARG A N 1
ATOM 1116 C CA . ARG A 1 142 ? -13.502 -4.064 45.589 1.00 44.03 142 ARG A CA 1
ATOM 1117 C C . ARG A 1 142 ? -13.732 -2.577 45.869 1.00 44.03 142 ARG A C 1
ATOM 1119 O O . ARG A 1 142 ? -13.259 -2.115 46.900 1.00 44.03 142 ARG A O 1
ATOM 1126 N N . ASP A 1 143 ? -14.487 -1.874 45.026 1.00 43.97 143 ASP A N 1
ATOM 1127 C CA . ASP A 1 143 ? -14.767 -0.437 45.188 1.00 43.97 143 ASP A CA 1
ATOM 1128 C C . ASP A 1 143 ? -16.233 -0.144 45.577 1.00 43.97 143 ASP A C 1
ATOM 1130 O O . ASP A 1 143 ? -16.833 0.828 45.111 1.00 43.97 143 ASP A O 1
ATOM 1134 N N . LYS A 1 144 ? -16.835 -0.982 46.431 1.00 41.50 144 LYS A N 1
ATOM 1135 C CA . LYS A 1 144 ? -18.093 -0.664 47.128 1.00 41.50 144 LYS A CA 1
ATOM 1136 C C . LYS A 1 144 ? -17.935 -0.724 48.636 1.00 41.50 144 LYS A C 1
ATOM 1138 O O . LYS A 1 144 ? -17.298 -1.685 49.117 1.00 41.50 144 LYS A O 1
#

Foldseek 3Di:
DVVVVVVVVVVVVVVVVVVVPDPDDPVRVVVVVCCVVPNCVVVVVVVVVVVVVVVVPPLVVVLVVVLVVVVVLCVVLVPDLVRLVVLLCVLPVPDPDDPPDDSSRSSSVCSVPDDPVSVVSSSVVSVCSVPPDPVPPVVVPPPD

Organism: NCBI:txid217068